Protein AF-A0A8S3GA19-F1 (afdb_monomer)

Solvent-accessible surface area (backbone atoms only — not comparable to full-atom values): 5015 Å² total; per-residue (Å²): 135,81,62,62,71,46,80,47,79,44,80,50,72,54,92,96,48,91,65,74,45,76,44,80,42,54,29,28,51,49,80,45,70,41,73,46,79,43,69,57,95,93,40,78,79,43,76,45,80,66,53,73,47,30,37,31,21,53,56,86,49,91,63,52,45,52,93,78,71,48,24,41,87,53,76,86,78,92,128

Radius of gyration: 17.35 Å; Cα contacts (8 Å, |Δi|>4): 137; chains: 1; bounding box: 31×29×56 Å

Nearest PDB structures (foldseek):
  2hgs-assembly1_A-2  TM=8.668E-01  e=2.845E-02  Homo sapiens
  3kal-assembly1_B  TM=7.867E-01  e=3.006E-02  Glycine max
  3kak-assembly1_B  TM=6.775E-01  e=1.467E-02  Glycine max
  3kal-assembly1_A  TM=7.919E-01  e=8.581E-02  Glycine max
  8fbz-assembly1_B  TM=7.294E-01  e=5.221E-02  Homo sapiens

pLDDT: mean 90.14, std 8.67, range [53.19, 98.06]

Organism: NCBI:txid392030

Sequence (79 aa):
IYPPIYSSLIRSSRPNDNNEFISEKQISGELGVFGSLISRNGTVIFERIGGSLLRSKPAINVEGGIASGQGYIDSVFLV

Structure (mmCIF, N/CA/C/O backbone):
data_AF-A0A8S3GA19-F1
#
_entry.id   AF-A0A8S3GA19-F1
#
loop_
_atom_site.group_PDB
_atom_site.id
_atom_site.type_symbol
_atom_site.label_atom_id
_atom_site.label_alt_id
_atom_site.label_comp_id
_atom_site.label_asym_id
_atom_site.label_entity_id
_atom_site.label_seq_id
_atom_site.pdbx_PDB_ins_code
_atom_site.Cartn_x
_atom_site.Cartn_y
_atom_site.Cartn_z
_atom_site.occupancy
_atom_site.B_iso_or_equiv
_atom_site.auth_seq_id
_atom_site.auth_comp_id
_atom_site.auth_asym_id
_atom_site.auth_atom_id
_atom_site.pdbx_PDB_model_num
ATOM 1 N N . ILE A 1 1 ? 15.387 -0.449 7.876 1.00 53.19 1 ILE A N 1
ATOM 2 C CA . ILE A 1 1 ? 14.601 -1.470 7.144 1.00 53.19 1 ILE A CA 1
ATOM 3 C C . ILE A 1 1 ? 14.530 -0.985 5.708 1.00 53.19 1 ILE A C 1
ATOM 5 O 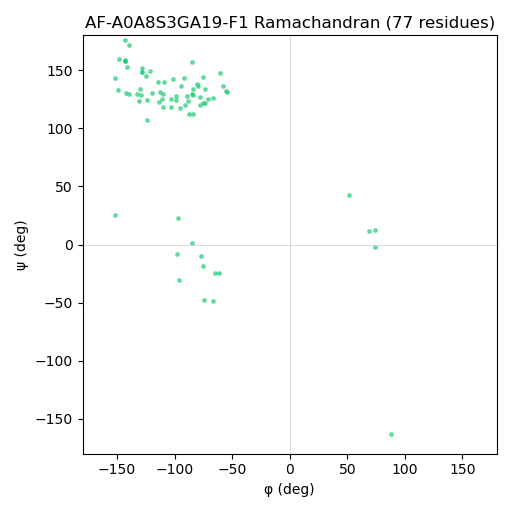O . ILE A 1 1 ? 14.018 0.108 5.504 1.00 53.19 1 ILE A O 1
ATOM 9 N N . TYR A 1 2 ? 15.131 -1.702 4.759 1.00 68.12 2 TYR A N 1
ATOM 10 C CA . TYR A 1 2 ? 14.977 -1.370 3.342 1.00 68.12 2 TYR A CA 1
ATOM 11 C C . TYR A 1 2 ? 13.695 -2.038 2.838 1.00 68.12 2 TYR A C 1
ATOM 13 O O . TYR A 1 2 ? 13.510 -3.225 3.114 1.00 68.12 2 TYR A O 1
ATOM 21 N N . PRO A 1 3 ? 12.792 -1.305 2.168 1.00 76.62 3 PRO A N 1
ATOM 22 C CA . PRO A 1 3 ? 11.619 -1.916 1.559 1.00 76.62 3 PRO A CA 1
ATOM 23 C C . PRO A 1 3 ? 12.057 -2.951 0.510 1.00 76.62 3 PRO A C 1
ATOM 25 O O . PRO A 1 3 ? 13.101 -2.761 -0.122 1.00 76.62 3 PRO A O 1
ATOM 28 N N . PRO A 1 4 ? 11.293 -4.038 0.313 1.00 84.44 4 PRO A N 1
ATOM 29 C CA . PRO A 1 4 ? 11.608 -5.027 -0.708 1.00 84.44 4 PRO A CA 1
ATOM 30 C C . PRO A 1 4 ? 11.662 -4.355 -2.084 1.00 84.44 4 PRO A C 1
ATOM 32 O O . PRO A 1 4 ? 10.809 -3.523 -2.412 1.00 84.44 4 PRO A O 1
ATOM 35 N N . ILE A 1 5 ? 12.683 -4.715 -2.866 1.00 91.75 5 ILE A N 1
ATOM 36 C CA . ILE A 1 5 ? 12.864 -4.254 -4.242 1.00 91.75 5 ILE A CA 1
ATOM 37 C C . ILE A 1 5 ? 12.693 -5.446 -5.177 1.00 91.75 5 ILE A C 1
ATOM 39 O O . ILE A 1 5 ? 13.292 -6.498 -4.952 1.00 91.75 5 ILE A O 1
ATOM 43 N N . TYR A 1 6 ? 11.878 -5.281 -6.213 1.00 90.56 6 TYR A N 1
ATOM 44 C CA . TYR A 1 6 ? 11.622 -6.310 -7.218 1.00 90.56 6 TYR A CA 1
ATOM 45 C C . TYR A 1 6 ? 11.462 -5.691 -8.613 1.00 90.56 6 TYR A C 1
ATOM 47 O O . TYR A 1 6 ? 11.169 -4.502 -8.743 1.00 90.56 6 TYR A O 1
ATOM 55 N N . SER A 1 7 ? 11.671 -6.484 -9.666 1.00 94.12 7 SER A N 1
ATOM 56 C CA . SER A 1 7 ? 11.478 -6.026 -11.048 1.00 94.12 7 SER A CA 1
ATOM 57 C C . SER A 1 7 ? 10.010 -6.140 -11.449 1.00 94.12 7 SER A C 1
ATOM 59 O O . SER A 1 7 ? 9.385 -7.170 -11.200 1.00 94.12 7 SER A O 1
ATOM 61 N N . SER A 1 8 ? 9.455 -5.099 -12.069 1.00 92.06 8 SER A N 1
ATOM 62 C CA . SER A 1 8 ? 8.088 -5.118 -12.597 1.00 92.06 8 SER A CA 1
ATOM 63 C C . SER A 1 8 ? 7.945 -4.251 -13.845 1.00 92.06 8 SER A C 1
ATOM 65 O O . SER A 1 8 ? 8.749 -3.350 -14.103 1.00 92.06 8 SER A O 1
ATOM 67 N N . LEU A 1 9 ? 6.896 -4.518 -14.621 1.00 91.44 9 LEU A N 1
ATOM 68 C CA . LEU A 1 9 ? 6.545 -3.758 -15.814 1.00 91.44 9 LEU A CA 1
ATOM 69 C C . LEU A 1 9 ? 5.639 -2.584 -15.440 1.00 91.44 9 LEU A C 1
ATOM 71 O O . LEU A 1 9 ? 4.553 -2.766 -14.895 1.00 91.44 9 LEU A O 1
ATOM 75 N N . ILE A 1 10 ? 6.058 -1.373 -15.796 1.00 87.69 10 ILE A N 1
ATOM 76 C CA . ILE A 1 10 ? 5.230 -0.172 -15.691 1.00 87.69 10 ILE A CA 1
ATOM 77 C C . ILE A 1 10 ? 4.728 0.201 -17.077 1.00 87.69 10 ILE A C 1
ATOM 79 O O . ILE A 1 10 ? 5.522 0.445 -17.989 1.00 87.69 10 ILE A O 1
ATOM 83 N N . ARG A 1 11 ? 3.407 0.328 -17.198 1.00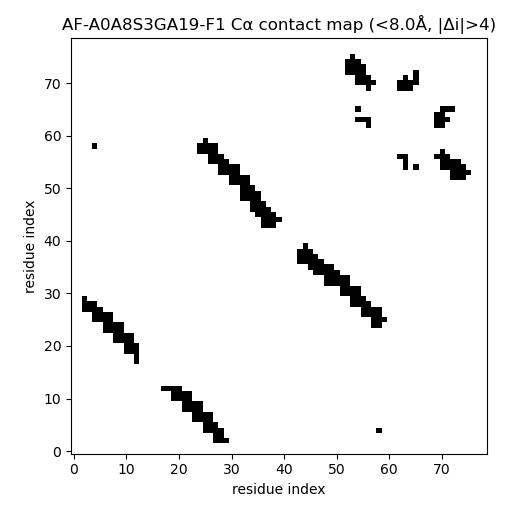 84.44 11 ARG A N 1
ATOM 84 C CA . ARG A 1 11 ? 2.756 0.952 -18.349 1.00 84.44 11 ARG A CA 1
ATOM 85 C C . ARG A 1 11 ? 2.582 2.439 -18.070 1.00 84.44 11 ARG A C 1
ATOM 87 O O . ARG A 1 11 ? 1.931 2.820 -17.102 1.00 84.44 11 ARG A O 1
ATOM 94 N N . SER A 1 12 ? 3.175 3.269 -18.917 1.00 78.62 12 SER A N 1
ATOM 95 C CA . SER A 1 12 ? 3.004 4.721 -18.881 1.00 78.62 12 SER A CA 1
ATOM 96 C C . SER A 1 12 ? 2.206 5.161 -20.101 1.00 78.62 12 SER A C 1
ATOM 98 O O . SER A 1 12 ? 2.604 4.879 -21.230 1.00 78.62 12 SER A O 1
ATOM 100 N N . SER A 1 13 ? 1.108 5.878 -19.876 1.00 75.94 13 SER A N 1
ATOM 101 C CA . SER A 1 13 ? 0.373 6.594 -20.921 1.00 75.94 13 SER A CA 1
ATOM 102 C C . SER A 1 13 ? 0.369 8.079 -20.593 1.00 75.94 13 SER A C 1
ATOM 104 O O . SER A 1 13 ? 0.037 8.464 -19.468 1.00 75.94 13 SER A O 1
ATOM 106 N N . ARG A 1 14 ? 0.717 8.925 -21.560 1.00 72.94 14 ARG A N 1
ATOM 107 C CA . ARG A 1 14 ? 0.511 10.370 -21.436 1.00 72.94 14 ARG A CA 1
ATOM 108 C C . ARG A 1 14 ? -0.853 10.727 -22.028 1.00 72.94 14 ARG A C 1
ATOM 110 O O . ARG A 1 14 ? -1.239 10.124 -23.028 1.00 72.94 14 ARG A O 1
ATOM 117 N N . PRO A 1 15 ? -1.588 11.693 -21.451 1.00 73.62 15 PRO A N 1
ATOM 118 C CA . PRO A 1 15 ? -2.800 12.197 -22.083 1.00 73.62 15 PRO A CA 1
ATOM 119 C C . PRO A 1 15 ? -2.483 12.661 -23.512 1.00 73.62 15 PRO A C 1
ATOM 121 O O . PRO A 1 15 ? -1.520 13.402 -23.706 1.00 73.62 15 PRO A O 1
ATOM 124 N N . ASN A 1 16 ? -3.287 12.230 -24.487 1.00 74.75 16 ASN A N 1
ATOM 125 C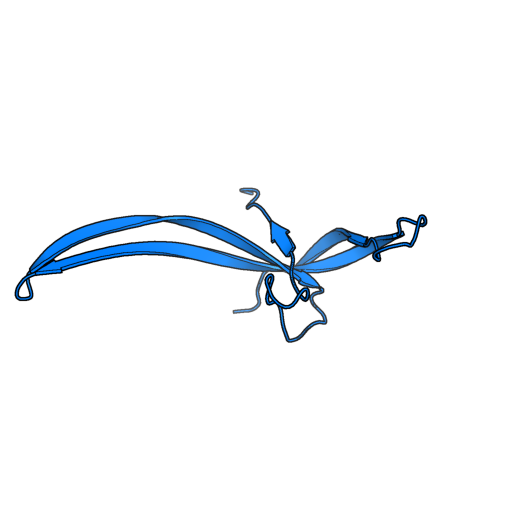 CA . ASN A 1 16 ? -3.147 12.520 -25.924 1.00 74.75 16 ASN A CA 1
ATOM 126 C C . ASN A 1 16 ? -1.942 11.879 -26.639 1.00 74.75 16 ASN A C 1
ATOM 128 O O . ASN A 1 16 ? -1.664 12.242 -27.782 1.00 74.75 16 ASN A O 1
ATOM 132 N N . ASP A 1 17 ? -1.250 10.927 -26.010 1.00 76.88 17 ASP A N 1
ATOM 133 C CA . ASP A 1 17 ? -0.247 10.098 -26.679 1.00 76.88 17 ASP A CA 1
ATOM 134 C C . ASP A 1 17 ? -0.840 8.713 -26.966 1.00 76.88 17 ASP A C 1
ATOM 136 O O . ASP A 1 17 ? -1.229 7.993 -26.047 1.00 76.88 17 ASP A O 1
ATOM 140 N N . ASN A 1 18 ? -0.930 8.349 -28.247 1.00 70.75 18 ASN A N 1
ATOM 141 C CA . ASN A 1 18 ? -1.395 7.022 -28.665 1.00 70.75 18 ASN A CA 1
ATOM 142 C C . ASN A 1 18 ? -0.314 5.948 -28.476 1.00 70.75 18 ASN A C 1
ATOM 144 O O . ASN A 1 18 ? -0.596 4.760 -28.635 1.00 70.75 18 ASN A O 1
ATOM 148 N N . ASN A 1 19 ? 0.920 6.353 -28.163 1.00 72.75 19 ASN A N 1
ATOM 149 C CA . ASN A 1 19 ? 2.002 5.425 -27.908 1.00 72.75 19 ASN A CA 1
ATOM 150 C C . ASN A 1 19 ? 2.008 5.032 -26.435 1.00 72.75 19 ASN A C 1
ATOM 152 O O . ASN A 1 19 ? 2.312 5.816 -25.535 1.00 72.75 19 ASN A O 1
ATOM 156 N N . GLU A 1 20 ? 1.686 3.771 -26.200 1.00 73.62 20 GLU A N 1
ATOM 157 C CA . GLU A 1 20 ? 1.850 3.158 -24.897 1.00 73.62 20 GLU A CA 1
ATOM 158 C C . GLU A 1 20 ? 3.284 2.674 -24.736 1.00 73.62 20 GLU A C 1
ATOM 160 O O . GLU A 1 20 ? 3.803 1.926 -25.566 1.00 73.62 20 GLU A O 1
ATOM 165 N N . PHE A 1 21 ? 3.919 3.067 -23.635 1.00 80.44 21 PHE A N 1
ATOM 166 C CA . PHE A 1 21 ? 5.268 2.623 -23.316 1.00 80.44 21 PHE A CA 1
ATOM 167 C C . PHE A 1 21 ? 5.218 1.687 -22.115 1.00 80.44 21 PHE A C 1
ATOM 169 O O . PHE A 1 21 ? 4.812 2.079 -21.016 1.00 80.44 21 PHE A O 1
ATOM 176 N N . ILE A 1 22 ? 5.643 0.445 -22.335 1.00 87.75 22 ILE A N 1
ATOM 177 C CA . ILE A 1 22 ? 5.898 -0.524 -21.272 1.00 87.75 22 ILE A CA 1
ATOM 178 C C . ILE A 1 22 ? 7.400 -0.515 -21.009 1.00 87.75 22 ILE A C 1
ATOM 180 O O . ILE A 1 22 ? 8.199 -0.710 -21.922 1.00 87.75 22 ILE A O 1
ATOM 184 N N . SER A 1 23 ? 7.785 -0.276 -19.760 1.00 89.50 23 SER A N 1
ATOM 185 C CA . SER A 1 23 ? 9.183 -0.317 -19.331 1.00 89.50 23 SER A CA 1
ATOM 186 C C . SER A 1 23 ? 9.325 -1.182 -18.092 1.00 89.50 23 SER A C 1
ATOM 188 O O . SER A 1 23 ? 8.568 -1.003 -17.136 1.00 89.50 23 SER A O 1
ATOM 190 N N . GLU A 1 24 ? 10.319 -2.059 -18.083 1.00 94.31 24 GLU A N 1
ATOM 191 C CA . GLU A 1 24 ? 10.732 -2.758 -16.872 1.00 94.31 24 GLU A CA 1
ATOM 192 C C . GLU A 1 24 ? 11.489 -1.801 -15.942 1.00 94.31 24 GLU A C 1
ATOM 194 O O . GLU A 1 24 ? 12.355 -1.040 -16.386 1.00 94.31 24 GLU A O 1
ATOM 199 N N . LYS A 1 25 ? 11.150 -1.806 -14.650 1.00 93.44 25 LYS A N 1
ATOM 200 C CA . LYS A 1 25 ? 11.834 -1.012 -13.622 1.00 93.44 25 LYS A CA 1
ATOM 201 C C . LYS A 1 25 ? 11.966 -1.797 -12.324 1.00 93.44 25 LYS A C 1
ATOM 203 O O . LYS A 1 25 ? 11.120 -2.619 -11.988 1.00 93.44 25 LYS A O 1
ATOM 208 N N . GLN A 1 26 ? 12.996 -1.454 -11.553 1.00 96.06 26 GLN A N 1
ATOM 209 C CA . GLN A 1 26 ? 13.084 -1.831 -10.146 1.00 96.06 26 GLN A CA 1
ATOM 210 C C . GLN A 1 26 ? 12.059 -1.023 -9.349 1.00 96.06 26 GLN A C 1
ATOM 212 O O . GLN A 1 26 ? 12.050 0.211 -9.417 1.00 96.06 26 GLN A O 1
ATOM 217 N N . ILE A 1 27 ? 11.203 -1.715 -8.608 1.00 94.75 27 ILE A N 1
ATOM 218 C CA . ILE A 1 27 ? 10.093 -1.165 -7.836 1.00 94.75 27 ILE A CA 1
ATOM 219 C C . ILE A 1 27 ? 10.349 -1.385 -6.360 1.00 94.75 27 ILE A C 1
ATOM 221 O O . ILE A 1 27 ? 10.804 -2.449 -5.957 1.00 94.75 27 ILE A O 1
ATOM 225 N N . SER A 1 28 ? 10.022 -0.380 -5.560 1.00 94.88 28 SER A N 1
ATOM 226 C CA . SER A 1 28 ? 9.966 -0.478 -4.111 1.00 94.88 28 SER A CA 1
ATOM 227 C C . SER A 1 28 ? 8.514 -0.400 -3.649 1.00 94.88 28 SER A C 1
ATOM 229 O O . SER A 1 28 ? 7.782 0.501 -4.072 1.00 94.88 28 SER A O 1
ATOM 231 N N . GLY A 1 29 ? 8.110 -1.352 -2.805 1.00 92.62 29 GLY A N 1
ATOM 232 C CA . GLY A 1 29 ? 6.768 -1.427 -2.226 1.00 92.62 29 GLY A CA 1
ATOM 233 C C . GLY A 1 29 ? 6.700 -0.915 -0.783 1.00 92.62 29 GLY A C 1
ATOM 234 O O . GLY A 1 29 ? 7.587 -1.177 0.030 1.00 92.62 29 GLY A O 1
ATOM 235 N N . GLU A 1 30 ? 5.606 -0.237 -0.449 1.00 93.38 30 GLU A N 1
ATOM 236 C CA . GLU A 1 30 ? 5.248 0.246 0.886 1.00 93.38 30 GLU A CA 1
ATOM 237 C C . GLU A 1 30 ? 3.866 -0.300 1.279 1.00 93.38 30 GLU A C 1
ATOM 239 O O . GLU A 1 30 ? 2.838 0.131 0.746 1.00 93.38 30 GLU A O 1
ATOM 244 N N . LEU A 1 31 ? 3.830 -1.263 2.207 1.00 94.19 31 LEU A N 1
ATOM 245 C CA . LEU A 1 31 ? 2.586 -1.850 2.709 1.00 94.19 31 LEU A CA 1
ATOM 246 C C . LEU A 1 31 ? 1.992 -0.982 3.824 1.00 94.19 31 LEU A C 1
ATOM 248 O O . LEU A 1 31 ? 2.544 -0.899 4.920 1.00 94.19 31 LEU A O 1
ATOM 252 N N . GLY A 1 32 ? 0.845 -0.368 3.554 1.00 94.88 32 GLY A N 1
ATOM 253 C CA . GLY A 1 32 ? 0.011 0.283 4.558 1.00 94.88 32 GLY A CA 1
ATOM 254 C C . GLY A 1 32 ? -1.074 -0.662 5.068 1.00 94.88 32 GLY A C 1
ATOM 255 O O . GLY A 1 32 ? -1.733 -1.338 4.280 1.00 94.88 32 GLY A O 1
ATOM 256 N N . VAL A 1 33 ? -1.294 -0.680 6.381 1.00 96.62 33 VAL A N 1
ATOM 257 C CA . VAL A 1 33 ? -2.396 -1.410 7.022 1.00 96.62 3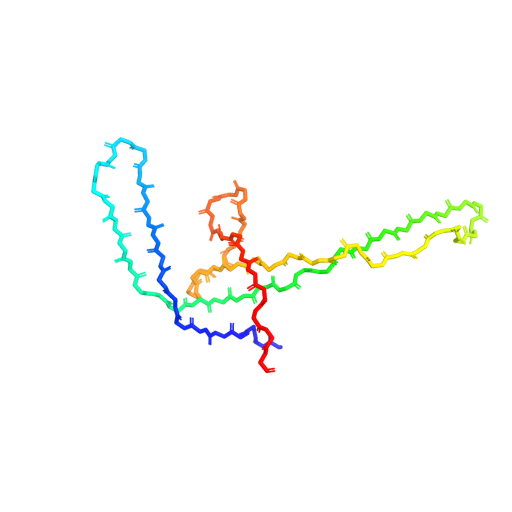3 VAL A CA 1
ATOM 258 C C . VAL A 1 33 ? -3.340 -0.389 7.637 1.00 96.62 33 VAL A C 1
ATOM 260 O O . VAL A 1 33 ? -2.925 0.446 8.439 1.00 96.62 33 VAL A O 1
ATOM 263 N N . PHE A 1 34 ? -4.608 -0.427 7.238 1.00 97.69 34 PHE A N 1
ATOM 264 C CA . PHE A 1 34 ? -5.611 0.480 7.776 1.00 97.69 34 PHE A CA 1
ATOM 265 C C . PHE A 1 34 ? -6.010 0.046 9.185 1.00 97.69 34 PHE A C 1
ATOM 267 O O . PHE A 1 34 ? -6.118 -1.143 9.482 1.00 97.69 34 PHE A O 1
ATOM 274 N N . GLY A 1 35 ? -6.278 1.023 10.043 1.00 97.38 35 GLY A N 1
ATOM 275 C CA . GLY A 1 35 ? -6.823 0.823 11.378 1.00 97.38 35 GLY A CA 1
ATOM 276 C C . GLY A 1 35 ? -8.043 1.709 11.579 1.00 97.38 35 GLY A C 1
ATOM 277 O O . GLY A 1 35 ? -8.149 2.789 11.000 1.00 97.38 35 GLY A O 1
ATOM 278 N N . SER A 1 36 ? -8.989 1.245 12.380 1.00 96.81 36 SER A N 1
ATOM 279 C CA . SER A 1 36 ? -10.163 2.007 12.791 1.00 96.81 36 SER A CA 1
ATOM 280 C C . SER A 1 36 ? -10.278 1.944 14.304 1.00 96.81 36 SER A C 1
ATOM 282 O O . SER A 1 36 ? -10.250 0.856 14.873 1.00 96.81 36 SER A O 1
ATOM 284 N N . LEU A 1 37 ? -10.410 3.108 14.936 1.00 97.31 37 LEU A N 1
ATOM 285 C CA . LEU A 1 37 ? -10.525 3.262 16.382 1.00 97.31 37 LEU A CA 1
ATOM 286 C C . LEU A 1 37 ? -11.681 4.217 16.687 1.00 97.31 37 LEU A C 1
ATOM 288 O O . LEU A 1 37 ? -11.732 5.320 16.147 1.00 97.31 37 LEU A O 1
ATOM 292 N N . ILE A 1 38 ? -12.588 3.809 17.570 1.00 97.81 38 ILE A N 1
ATOM 293 C CA . ILE A 1 38 ? -13.640 4.664 18.126 1.00 97.81 38 ILE A CA 1
ATOM 294 C C . ILE A 1 38 ? -13.511 4.615 19.640 1.00 97.81 38 ILE A C 1
ATOM 296 O O . ILE A 1 38 ? -13.564 3.540 20.240 1.00 97.81 38 ILE A O 1
ATOM 300 N N . SER A 1 39 ? -13.377 5.779 20.268 1.00 98.06 39 SER A N 1
ATOM 301 C CA . SER A 1 39 ? -13.340 5.912 21.720 1.00 98.06 39 SER A CA 1
ATOM 302 C C . SER A 1 39 ? -14.351 6.948 22.205 1.00 98.06 39 SER A C 1
ATOM 304 O O . SER A 1 39 ? -14.715 7.884 21.492 1.00 98.06 39 SER A O 1
ATOM 306 N N . ARG A 1 40 ? -14.833 6.767 23.434 1.00 98.06 40 ARG A N 1
ATOM 307 C CA . ARG A 1 40 ? -15.706 7.714 24.132 1.00 98.06 40 ARG A CA 1
ATOM 308 C C . ARG A 1 40 ? -15.322 7.747 25.599 1.00 98.06 40 ARG A C 1
ATOM 310 O O . ARG A 1 40 ? -15.224 6.702 26.233 1.00 98.06 40 ARG A O 1
ATOM 317 N N . ASN A 1 41 ? -15.136 8.948 26.142 1.00 97.50 41 ASN A N 1
ATOM 318 C CA . ASN A 1 41 ? -14.806 9.164 27.555 1.00 97.50 41 ASN A CA 1
ATOM 319 C C . ASN A 1 41 ? -13.598 8.328 28.023 1.00 97.50 41 ASN A C 1
ATOM 321 O O . ASN A 1 41 ? -13.641 7.694 29.072 1.00 97.50 41 ASN A O 1
ATOM 325 N N . GLY A 1 42 ? -12.546 8.255 27.202 1.00 96.06 42 GLY A N 1
ATOM 326 C CA . GLY A 1 42 ? -11.342 7.469 27.501 1.00 96.06 42 GLY A CA 1
ATOM 327 C C . GLY A 1 42 ? -11.500 5.950 27.360 1.00 96.06 42 GLY A C 1
ATOM 328 O O . GLY A 1 42 ? -10.519 5.231 27.504 1.00 96.06 42 GLY A O 1
ATOM 329 N N . THR A 1 43 ? -12.696 5.451 27.036 1.00 97.75 43 THR A N 1
ATOM 330 C CA . THR A 1 43 ? -12.944 4.027 26.783 1.00 97.75 43 THR A CA 1
ATOM 331 C C . THR A 1 43 ? -12.946 3.757 25.283 1.00 97.75 43 THR A C 1
ATOM 333 O O . THR A 1 43 ? -13.662 4.423 24.533 1.00 97.75 43 THR A O 1
ATOM 336 N N . VAL A 1 44 ? -12.161 2.779 24.828 1.00 97.88 44 VAL A N 1
ATOM 337 C CA . VAL A 1 44 ? -12.216 2.287 23.443 1.00 97.88 44 VAL A CA 1
ATOM 338 C C . VAL A 1 44 ? -13.483 1.449 23.272 1.00 97.88 44 VAL A C 1
ATOM 340 O O . VAL A 1 44 ? -13.690 0.479 23.992 1.00 97.88 44 VAL A O 1
ATOM 343 N N . ILE A 1 45 ? -14.346 1.844 22.337 1.00 98.06 45 ILE A N 1
ATOM 344 C CA . ILE A 1 45 ? -15.600 1.145 22.012 1.00 98.06 45 ILE A CA 1
ATOM 345 C C . ILE A 1 45 ? -15.400 0.206 20.821 1.00 98.06 45 ILE A C 1
ATOM 347 O O . ILE A 1 45 ? -16.071 -0.815 20.704 1.00 98.06 45 ILE A O 1
ATOM 351 N N . PHE A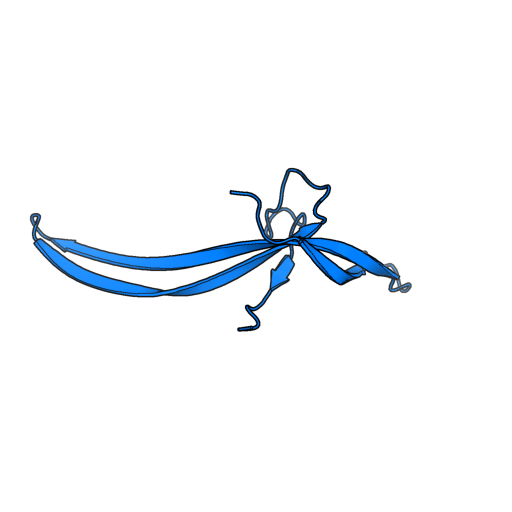 1 46 ? -14.493 0.564 19.915 1.00 97.62 46 PHE A N 1
ATOM 352 C CA . PHE A 1 46 ? -14.227 -0.199 18.709 1.00 97.62 46 PHE A CA 1
ATOM 353 C C . PHE A 1 46 ? -12.770 -0.036 18.307 1.00 97.62 46 PHE A C 1
ATOM 355 O O . PHE A 1 46 ? -12.271 1.084 18.224 1.00 97.62 46 PHE A O 1
ATOM 362 N N . GLU A 1 47 ? -12.123 -1.151 18.007 1.00 96.94 47 GLU A N 1
ATOM 363 C CA . GLU A 1 47 ? -10.802 -1.204 17.403 1.00 96.94 47 GLU A CA 1
ATOM 364 C C . GLU A 1 47 ? -10.808 -2.321 16.361 1.00 96.94 47 GLU A C 1
ATOM 366 O O . GLU A 1 47 ? -11.257 -3.437 16.637 1.00 96.94 47 GLU A O 1
ATOM 371 N N . ARG A 1 48 ? -10.351 -2.027 15.143 1.00 97.56 48 ARG A N 1
ATOM 372 C CA . ARG A 1 48 ? -10.270 -3.025 14.077 1.00 97.56 48 ARG A CA 1
ATOM 373 C C . ARG A 1 48 ? -9.160 -2.707 13.088 1.00 97.56 48 ARG A C 1
ATOM 375 O O . ARG A 1 48 ? -8.982 -1.561 12.684 1.00 97.56 48 ARG A O 1
ATOM 382 N N . ILE A 1 49 ? -8.499 -3.756 12.610 1.00 96.44 49 ILE A N 1
ATOM 383 C CA . ILE A 1 49 ? -7.663 -3.704 11.408 1.00 96.44 49 ILE A CA 1
ATOM 384 C C . ILE A 1 49 ? -8.575 -3.676 10.166 1.00 96.44 49 ILE A C 1
ATOM 386 O O . ILE A 1 49 ? -9.405 -4.563 9.965 1.00 96.44 49 ILE A O 1
ATOM 390 N N . GLY A 1 50 ? -8.438 -2.636 9.346 1.00 88.38 50 GLY A N 1
ATOM 391 C CA . GLY A 1 50 ? -9.319 -2.273 8.229 1.00 88.38 50 GLY A CA 1
ATOM 392 C C . GLY A 1 50 ? -8.857 -2.739 6.844 1.00 88.38 50 GLY A C 1
ATOM 393 O O . GLY A 1 50 ? -9.254 -2.142 5.848 1.00 88.38 50 GLY A O 1
ATOM 394 N N . GLY A 1 51 ? -8.013 -3.770 6.765 1.00 95.25 51 GLY A N 1
ATOM 395 C CA . GLY A 1 51 ? -7.397 -4.228 5.514 1.00 95.25 51 GLY A CA 1
ATOM 396 C C . GLY A 1 51 ? -6.084 -3.506 5.201 1.00 95.25 51 GLY A C 1
ATOM 397 O O . GLY A 1 51 ? -5.476 -2.897 6.082 1.00 95.25 51 GLY A O 1
ATOM 398 N N . SER A 1 52 ? -5.623 -3.586 3.953 1.00 96.44 52 SER A N 1
ATOM 399 C CA . SER A 1 52 ? -4.307 -3.079 3.547 1.00 96.44 52 SER A CA 1
ATOM 400 C C . SER A 1 52 ? -4.303 -2.461 2.152 1.00 96.44 52 SER A C 1
ATOM 402 O O . SER A 1 52 ? -5.125 -2.807 1.308 1.00 96.44 52 SER A O 1
ATOM 404 N N . LEU A 1 53 ? -3.321 -1.598 1.903 1.00 96.50 53 LEU A N 1
ATOM 405 C CA . LEU A 1 53 ? -2.980 -1.043 0.596 1.00 96.50 53 LEU A CA 1
ATOM 406 C C . LEU A 1 53 ? -1.472 -1.187 0.394 1.00 96.50 53 LEU A C 1
ATOM 408 O O . LEU A 1 53 ? -0.696 -0.665 1.194 1.00 96.50 53 LEU A O 1
ATOM 412 N N . LEU A 1 54 ? -1.058 -1.844 -0.688 1.00 95.44 54 LEU A N 1
ATOM 413 C CA . LEU A 1 54 ? 0.322 -1.766 -1.145 1.00 95.44 54 LEU A CA 1
ATOM 414 C C . LEU A 1 54 ? 0.436 -0.586 -2.111 1.00 95.44 54 LEU A C 1
ATOM 416 O O . LEU A 1 54 ? -0.340 -0.463 -3.060 1.00 95.44 54 LEU A O 1
ATOM 420 N N . ARG A 1 55 ? 1.393 0.303 -1.851 1.00 95.12 55 ARG A N 1
ATOM 421 C CA . ARG A 1 55 ? 1.794 1.340 -2.803 1.00 95.12 55 ARG A CA 1
ATOM 422 C C . ARG A 1 55 ? 3.167 0.997 -3.338 1.00 95.12 55 ARG A C 1
ATOM 424 O O . ARG A 1 55 ? 4.037 0.606 -2.568 1.00 95.12 55 ARG A O 1
ATOM 431 N N . SER A 1 56 ? 3.363 1.205 -4.628 1.00 94.38 56 SER A N 1
ATOM 432 C CA . SER A 1 56 ? 4.611 0.883 -5.313 1.00 94.38 56 SER A CA 1
ATOM 433 C C . SER A 1 56 ? 5.153 2.118 -6.026 1.00 94.38 56 SER A 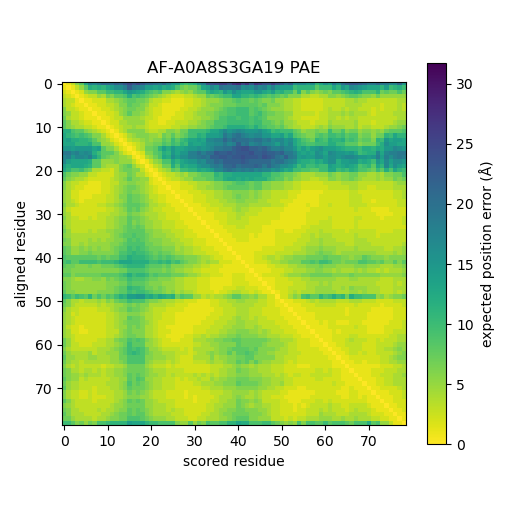C 1
ATOM 435 O O . SER A 1 56 ? 4.389 2.942 -6.524 1.00 94.38 56 SER A O 1
ATOM 437 N N . LYS A 1 57 ? 6.474 2.277 -6.087 1.00 94.06 57 LYS A N 1
ATOM 438 C CA . LYS A 1 57 ? 7.143 3.361 -6.830 1.00 94.06 57 LYS A CA 1
ATOM 439 C C . LYS A 1 57 ? 8.436 2.858 -7.471 1.00 94.06 57 LYS A C 1
ATOM 441 O O . LYS A 1 57 ? 8.994 1.874 -6.983 1.00 94.06 57 LYS A O 1
ATOM 446 N N . PRO A 1 58 ? 8.968 3.519 -8.516 1.00 93.50 58 PRO A N 1
ATOM 447 C CA . PRO A 1 58 ? 10.317 3.219 -8.980 1.00 93.50 58 PRO A CA 1
ATOM 448 C C . PRO A 1 58 ? 11.301 3.356 -7.812 1.00 93.50 58 PRO A C 1
ATOM 450 O O . PRO A 1 58 ? 11.270 4.355 -7.096 1.00 93.50 58 PRO A O 1
ATOM 453 N N . ALA A 1 59 ? 12.176 2.372 -7.613 1.00 93.69 59 ALA A N 1
ATOM 454 C CA . ALA A 1 59 ? 13.076 2.319 -6.458 1.00 93.69 59 ALA A CA 1
ATOM 455 C C . ALA A 1 59 ? 14.041 3.518 -6.387 1.00 93.69 59 ALA A C 1
ATOM 457 O O . ALA A 1 59 ? 14.499 3.886 -5.310 1.00 93.69 59 ALA 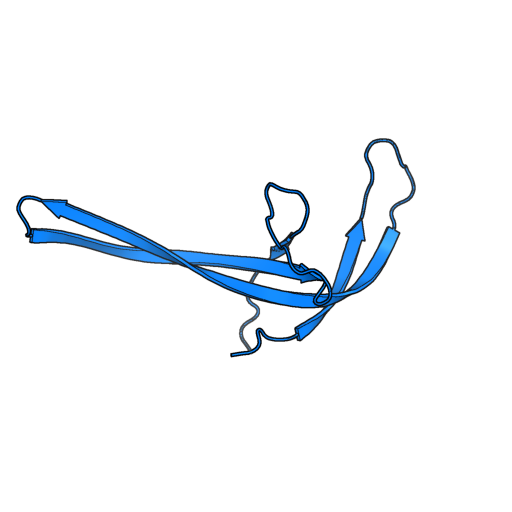A O 1
ATOM 458 N N . ILE A 1 60 ? 14.315 4.147 -7.533 1.00 92.69 60 ILE A N 1
ATOM 459 C CA . ILE A 1 60 ? 15.146 5.352 -7.644 1.00 92.69 60 ILE A CA 1
ATOM 460 C C . ILE A 1 60 ? 14.435 6.631 -7.176 1.00 92.69 60 ILE A C 1
ATOM 462 O O . ILE A 1 60 ? 15.093 7.636 -6.917 1.00 92.69 60 ILE A O 1
ATOM 466 N N . ASN A 1 61 ? 13.102 6.626 -7.094 1.00 91.25 61 ASN A N 1
ATOM 467 C CA . ASN A 1 61 ? 12.339 7.812 -6.730 1.00 91.25 61 ASN A CA 1
ATOM 468 C C . ASN A 1 61 ? 12.363 7.997 -5.212 1.00 91.25 61 ASN A C 1
ATOM 470 O O . ASN A 1 61 ? 12.129 7.053 -4.455 1.00 91.25 61 ASN A O 1
ATOM 474 N N . VAL A 1 62 ? 12.569 9.232 -4.754 1.00 90.81 62 VAL A N 1
ATOM 475 C CA . VAL A 1 62 ? 12.454 9.580 -3.328 1.00 90.81 62 VAL A CA 1
ATOM 476 C C . VAL A 1 62 ? 10.978 9.637 -2.917 1.00 90.81 62 VAL A C 1
ATOM 478 O O . VAL A 1 62 ? 10.583 8.988 -1.949 1.00 90.81 62 VAL A O 1
ATOM 481 N N . GLU A 1 63 ? 10.138 10.315 -3.699 1.00 92.69 63 GLU A N 1
ATOM 482 C CA . GLU A 1 63 ? 8.689 10.400 -3.477 1.00 92.69 63 GLU A CA 1
ATOM 483 C C . GLU A 1 63 ? 7.921 9.207 -4.074 1.00 92.69 63 GLU A C 1
ATOM 485 O O . GLU A 1 63 ? 8.391 8.546 -4.998 1.00 92.69 63 GLU A O 1
ATOM 490 N N . GLY A 1 64 ? 6.723 8.933 -3.544 1.00 90.81 64 GLY A N 1
ATOM 491 C CA . GLY A 1 64 ? 5.861 7.812 -3.960 1.00 90.81 64 GLY A CA 1
ATOM 492 C C . GLY A 1 64 ? 4.368 8.067 -3.754 1.00 90.81 64 GLY A C 1
ATOM 493 O O . GLY A 1 64 ? 3.591 7.140 -3.518 1.00 90.81 64 GLY A O 1
ATOM 494 N N . GLY A 1 65 ? 3.954 9.335 -3.743 1.00 93.56 65 GLY A N 1
ATOM 495 C CA . GLY A 1 65 ? 2.546 9.696 -3.598 1.00 93.56 65 GLY A CA 1
ATOM 496 C C . GLY A 1 65 ? 1.733 9.242 -4.813 1.00 93.56 65 GLY A C 1
ATOM 497 O O . GLY A 1 65 ? 2.054 9.600 -5.942 1.00 93.56 65 GLY A O 1
ATOM 498 N N . ILE A 1 66 ? 0.654 8.483 -4.589 1.00 93.94 66 ILE A N 1
ATOM 499 C CA . ILE A 1 66 ? -0.258 8.086 -5.676 1.00 93.94 66 ILE A CA 1
ATOM 500 C C . ILE A 1 66 ? -0.982 9.323 -6.219 1.00 93.94 66 ILE A C 1
ATOM 502 O O . ILE A 1 66 ? -0.987 9.562 -7.420 1.00 93.94 66 ILE A O 1
AT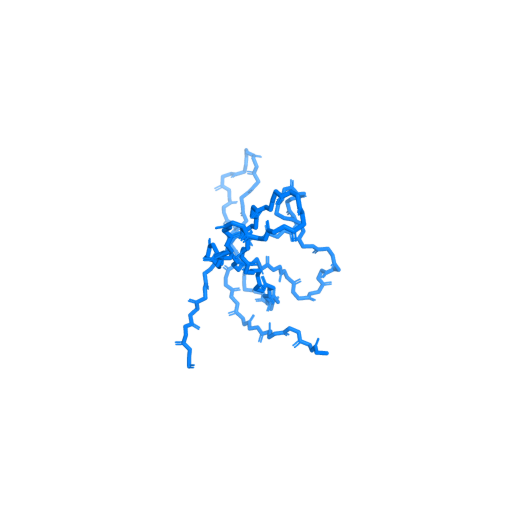OM 506 N N . ALA A 1 67 ? -1.538 10.153 -5.330 1.00 93.81 67 ALA A N 1
ATOM 507 C CA . ALA A 1 67 ? -2.275 11.356 -5.720 1.00 93.81 67 ALA A CA 1
ATOM 508 C C . ALA A 1 67 ? -1.394 12.414 -6.414 1.00 93.81 67 ALA A C 1
ATOM 510 O O . ALA A 1 67 ? -1.904 13.204 -7.201 1.00 93.81 67 ALA A O 1
ATOM 511 N N . SER A 1 68 ? -0.080 12.415 -6.160 1.00 91.50 68 SER A N 1
ATOM 512 C CA . SER A 1 68 ? 0.879 13.276 -6.863 1.00 91.50 68 SER A CA 1
ATOM 513 C C . SER A 1 68 ? 1.377 12.683 -8.189 1.00 91.50 68 SER A C 1
ATOM 515 O O . SER A 1 68 ? 2.213 13.295 -8.850 1.00 91.50 68 SER A O 1
ATOM 517 N N . GLY A 1 69 ? 0.892 11.499 -8.587 1.00 89.88 69 GLY A N 1
ATOM 518 C CA . GLY A 1 69 ? 1.293 10.812 -9.819 1.00 89.88 69 GLY A CA 1
ATOM 519 C C . GLY A 1 69 ? 2.684 10.172 -9.769 1.00 89.88 69 GLY A C 1
ATOM 520 O O . GLY A 1 69 ? 3.212 9.788 -10.808 1.00 89.88 69 GLY A O 1
ATOM 521 N N . GLN A 1 70 ? 3.291 10.064 -8.583 1.00 90.12 70 GLN A N 1
ATOM 522 C CA . GLN A 1 70 ? 4.654 9.544 -8.389 1.00 90.12 70 GLN A CA 1
ATOM 523 C C . GLN A 1 70 ? 4.693 8.066 -7.972 1.00 90.12 70 GLN A C 1
ATOM 525 O O . GLN A 1 70 ? 5.769 7.471 -7.904 1.00 90.12 70 GLN A O 1
ATOM 530 N N . GLY A 1 71 ? 3.538 7.473 -7.668 1.00 92.69 71 GLY A N 1
ATOM 531 C CA . GLY A 1 71 ? 3.410 6.081 -7.247 1.00 92.69 71 GLY A CA 1
ATOM 532 C C . GLY A 1 71 ? 2.197 5.390 -7.860 1.00 92.69 71 GLY A C 1
ATOM 533 O O . GLY A 1 71 ? 1.336 6.017 -8.475 1.00 92.69 71 GLY A O 1
ATOM 534 N N . TYR A 1 72 ? 2.135 4.084 -7.653 1.00 93.12 72 TYR A N 1
ATOM 535 C CA . TYR A 1 72 ? 1.150 3.170 -8.212 1.00 93.12 72 TYR A CA 1
ATOM 536 C C . TYR A 1 72 ? 0.396 2.458 -7.085 1.00 93.12 72 TYR A C 1
ATOM 538 O O . TYR A 1 72 ? 0.947 2.226 -6.004 1.00 93.12 72 TYR A O 1
ATOM 546 N N . ILE A 1 73 ? -0.867 2.114 -7.342 1.00 95.38 73 ILE A N 1
ATOM 547 C CA . ILE A 1 73 ? -1.633 1.189 -6.498 1.00 95.38 73 ILE A CA 1
ATOM 548 C C . ILE A 1 73 ? -1.225 -0.231 -6.869 1.00 95.38 73 ILE A C 1
ATOM 550 O O . ILE A 1 73 ? -1.091 -0.541 -8.052 1.00 95.38 73 ILE A O 1
ATOM 554 N N . ASP A 1 74 ? -1.051 -1.073 -5.860 1.00 93.44 74 ASP A N 1
ATOM 555 C CA . ASP A 1 74 ? -0.582 -2.439 -6.028 1.00 93.44 74 ASP A CA 1
ATOM 556 C C . ASP A 1 74 ? -1.271 -3.397 -5.038 1.00 93.44 74 ASP A C 1
ATOM 558 O O . ASP A 1 74 ? -2.048 -2.985 -4.168 1.00 93.44 74 ASP A O 1
ATOM 562 N N . SER A 1 75 ? -0.977 -4.688 -5.163 1.00 92.56 75 SER A N 1
ATOM 563 C CA . SER A 1 75 ? -1.476 -5.766 -4.311 1.00 92.56 75 SER A CA 1
ATOM 564 C C . SER A 1 75 ? -0.333 -6.623 -3.776 1.00 92.56 75 SER A C 1
ATOM 566 O O . SER A 1 75 ? 0.687 -6.808 -4.432 1.00 92.56 75 SER A O 1
ATOM 568 N N . VAL A 1 76 ? -0.500 -7.165 -2.570 1.00 91.56 76 VAL A N 1
ATOM 569 C CA . VAL A 1 76 ? 0.489 -8.078 -1.988 1.00 91.56 76 VAL A CA 1
ATOM 570 C C . VAL A 1 76 ? 0.330 -9.460 -2.613 1.00 91.56 76 VAL A C 1
ATOM 572 O O . VAL A 1 76 ? -0.752 -10.043 -2.554 1.00 91.56 76 VAL A O 1
ATOM 575 N N . PHE A 1 77 ? 1.423 -10.010 -3.138 1.00 88.88 77 PHE A N 1
ATOM 576 C CA . PHE A 1 77 ? 1.536 -11.437 -3.415 1.00 88.88 77 PHE A CA 1
ATOM 577 C C . PHE A 1 77 ? 2.219 -12.113 -2.222 1.00 88.88 77 PHE A C 1
ATOM 579 O O . PHE A 1 77 ? 3.344 -11.761 -1.869 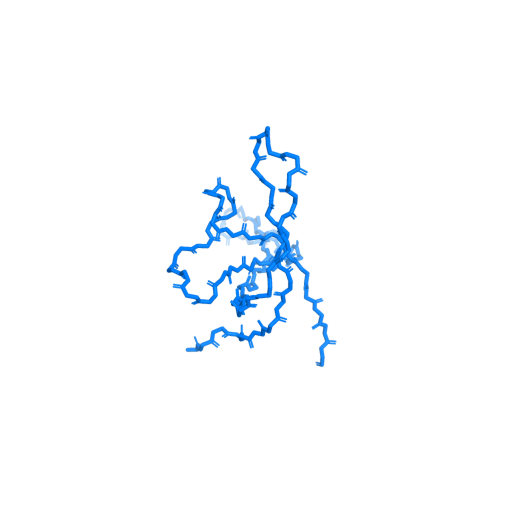1.00 88.88 77 PHE A O 1
ATOM 586 N N . LEU A 1 78 ? 1.510 -13.028 -1.561 1.00 90.19 78 LEU A N 1
ATOM 587 C CA . LEU A 1 78 ? 2.036 -13.759 -0.410 1.00 90.19 78 LEU A CA 1
ATOM 588 C C . LEU A 1 78 ? 2.975 -14.861 -0.913 1.00 90.19 78 LEU A C 1
ATOM 590 O O . LEU A 1 78 ? 2.546 -15.722 -1.682 1.00 90.19 78 LEU A O 1
ATOM 594 N N . VAL A 1 79 ? 4.237 -14.799 -0.485 1.00 83.56 79 VAL A N 1
ATOM 595 C CA . VAL A 1 79 ? 5.316 -15.743 -0.822 1.00 83.56 79 VAL A CA 1
ATOM 596 C C . VAL A 1 79 ? 5.766 -16.532 0.393 1.00 83.56 79 VAL A C 1
ATOM 598 O O . VAL A 1 79 ? 5.702 -15.970 1.511 1.00 83.56 79 VAL A O 1
#

Secondary structure (DSSP, 8-state):
-PPPEEEEEEEE--TT----EEEEEEEEEEEEEEEEEEEETTEEEEEEEEEEEEEEEETT-S---TTTTS-EEE-PPP-

Mean predicted aligned error: 5.35 Å

InterPro domains:
  IPR005615 Glutathione synthase [PF03917] (19-78)

Foldseek 3Di:
DFADKDKDWDWDDDVPDPDIDIDIAIKGKDKDWDWDWDDDPNRTPDIDTPGIWIKMAHPPDPDGDVVVVRIDTDDDDDD